Protein AF-A0A6M1ZC66-F1 (afdb_monomer_lite)

pLDDT: mean 86.33, std 10.61, range [50.38, 97.25]

Foldseek 3Di:
DAEEEQAFDQDPVRLVVSLVVQLLVVVQPYQYEAEYQPCQVCCVVSVSYRHHHPDPDPPPPVVLVRHQAYEAEPDPDPVSVSVLVVCCVPPVLRYWYFHLVCLDDDDATDTPQRFHVVDHSVVSVVCCCCPVVVGDD

Structure (mmCIF, N/CA/C/O backbone):
data_AF-A0A6M1ZC66-F1
#
_entry.id   AF-A0A6M1ZC66-F1
#
loop_
_atom_site.group_PDB
_atom_site.id
_atom_site.type_symbol
_atom_site.label_atom_id
_atom_site.label_alt_id
_atom_site.label_comp_id
_atom_site.label_asym_id
_atom_site.label_entity_id
_atom_site.label_seq_id
_atom_site.pdbx_PDB_ins_code
_atom_site.Cartn_x
_atom_site.Cartn_y
_atom_site.Cartn_z
_atom_site.occupancy
_atom_site.B_iso_or_equiv
_atom_site.auth_seq_id
_atom_site.auth_comp_id
_atom_site.auth_asym_id
_atom_site.auth_atom_id
_atom_site.pdbx_PDB_model_num
ATOM 1 N N . MET A 1 1 ? -16.650 -3.370 8.107 1.00 85.06 1 MET A N 1
ATOM 2 C CA . MET A 1 1 ? -15.189 -3.559 8.244 1.00 85.06 1 MET A CA 1
ATOM 3 C C . MET A 1 1 ? -14.546 -2.806 7.100 1.00 85.06 1 MET A C 1
ATOM 5 O O . MET A 1 1 ? -15.008 -3.010 5.985 1.00 85.06 1 MET A O 1
ATOM 9 N N . LYS A 1 2 ? -13.584 -1.916 7.372 1.00 95.94 2 LYS A N 1
ATOM 10 C CA . LYS A 1 2 ? -12.932 -1.136 6.311 1.00 95.94 2 LYS A CA 1
ATOM 11 C C . LYS A 1 2 ? -12.064 -2.042 5.436 1.00 95.94 2 LYS A C 1
ATOM 13 O O . LYS A 1 2 ? -11.495 -3.008 5.949 1.00 95.94 2 LYS A O 1
ATOM 18 N N . LYS A 1 3 ? -11.964 -1.744 4.144 1.00 96.38 3 LYS A N 1
ATOM 19 C CA . LYS A 1 3 ? -11.172 -2.500 3.169 1.00 96.38 3 LYS A CA 1
ATOM 20 C C . LYS A 1 3 ? -9.987 -1.657 2.704 1.00 96.38 3 LYS A C 1
ATOM 22 O O . LYS A 1 3 ? -10.169 -0.511 2.311 1.00 96.38 3 LYS A O 1
ATOM 27 N N . ALA A 1 4 ? -8.784 -2.217 2.739 1.00 96.94 4 ALA A N 1
ATOM 28 C CA . ALA A 1 4 ? -7.580 -1.564 2.237 1.00 96.94 4 ALA A CA 1
ATOM 29 C C . ALA A 1 4 ? -6.976 -2.356 1.077 1.00 96.94 4 ALA A C 1
ATOM 31 O O . ALA A 1 4 ? -6.948 -3.587 1.107 1.00 96.94 4 ALA A O 1
ATOM 32 N N . LEU A 1 5 ? -6.480 -1.641 0.076 1.00 95.81 5 LEU A N 1
ATOM 33 C CA . LEU A 1 5 ? -5.682 -2.188 -1.008 1.00 95.81 5 LEU A CA 1
ATOM 34 C C . LEU A 1 5 ? -4.220 -1.828 -0.784 1.00 95.81 5 LEU A C 1
ATOM 36 O O . LEU A 1 5 ? -3.891 -0.670 -0.531 1.00 95.81 5 LEU A O 1
ATOM 40 N N . VAL A 1 6 ? -3.347 -2.821 -0.925 1.00 95.25 6 VAL A N 1
ATOM 41 C CA . VAL A 1 6 ? -1.897 -2.640 -0.886 1.00 95.25 6 VAL A CA 1
ATOM 42 C C . VAL A 1 6 ? -1.301 -3.208 -2.172 1.00 95.25 6 VAL A C 1
ATOM 44 O O . VAL A 1 6 ? -1.176 -4.420 -2.330 1.00 95.25 6 VAL A O 1
ATOM 47 N N . TYR A 1 7 ? -0.944 -2.332 -3.107 1.00 94.00 7 TYR A N 1
ATOM 48 C CA . TYR A 1 7 ? -0.359 -2.685 -4.398 1.00 94.00 7 TYR A CA 1
ATOM 49 C C . TYR A 1 7 ? 1.158 -2.533 -4.335 1.00 94.00 7 TYR A C 1
ATOM 51 O O . TYR A 1 7 ? 1.696 -1.425 -4.348 1.00 94.00 7 TYR A O 1
ATOM 59 N N . SER A 1 8 ? 1.846 -3.661 -4.193 1.00 92.06 8 SER A N 1
ATOM 60 C CA . SER A 1 8 ? 3.269 -3.696 -3.870 1.00 92.06 8 SER A CA 1
ATOM 61 C C . SER A 1 8 ? 4.172 -3.605 -5.103 1.00 92.06 8 SER A C 1
ATOM 63 O O . SER A 1 8 ? 3.735 -3.864 -6.220 1.00 92.06 8 SER A O 1
ATOM 65 N N . SER A 1 9 ? 5.450 -3.278 -4.890 1.00 88.81 9 SER A N 1
ATOM 66 C CA . SER A 1 9 ? 6.533 -3.411 -5.879 1.00 88.81 9 SER A CA 1
ATOM 67 C C . SER A 1 9 ? 6.699 -4.865 -6.321 1.00 88.81 9 SER A C 1
ATOM 69 O O . SER A 1 9 ? 6.442 -5.764 -5.536 1.00 88.81 9 SER A O 1
ATOM 71 N N . LYS A 1 10 ? 7.230 -5.116 -7.525 1.00 88.69 10 LYS A N 1
ATOM 72 C CA . LYS A 1 10 ? 7.617 -6.474 -7.967 1.00 88.69 10 LYS A CA 1
ATOM 73 C C . LYS A 1 10 ? 8.854 -7.027 -7.246 1.00 88.69 10 LYS A C 1
ATOM 75 O O . LYS A 1 10 ? 9.129 -8.223 -7.326 1.00 88.69 10 LYS A O 1
ATOM 80 N N . GLY A 1 11 ? 9.673 -6.151 -6.662 1.00 88.69 11 GLY A N 1
ATOM 81 C CA . GLY A 1 11 ? 10.939 -6.525 -6.036 1.00 88.69 11 GLY A CA 1
ATOM 82 C C . GLY A 1 11 ? 10.741 -7.055 -4.620 1.00 88.69 11 GLY A C 1
ATOM 83 O O . GLY A 1 11 ? 9.983 -6.475 -3.854 1.00 88.69 11 GLY A O 1
ATOM 84 N N . LEU A 1 12 ? 11.490 -8.093 -4.231 1.00 89.31 12 LEU A N 1
ATOM 85 C CA . LEU A 1 12 ? 11.362 -8.736 -2.915 1.00 89.31 12 LEU A CA 1
ATOM 86 C C . LEU A 1 12 ? 11.493 -7.755 -1.735 1.00 89.31 12 LEU A C 1
ATOM 88 O O . LEU A 1 12 ? 10.728 -7.845 -0.783 1.00 89.31 12 LEU A O 1
ATOM 92 N N . GLY A 1 13 ? 12.450 -6.822 -1.788 1.00 89.25 13 GLY A N 1
ATOM 93 C CA . GLY A 1 13 ? 12.713 -5.888 -0.685 1.00 89.25 13 GLY A CA 1
ATOM 94 C C . GLY A 1 13 ? 11.511 -4.999 -0.354 1.00 89.25 13 GLY A C 1
ATOM 95 O O . GLY A 1 13 ? 10.979 -5.066 0.753 1.00 89.25 13 GLY A O 1
ATOM 96 N N . ASP A 1 14 ? 11.052 -4.211 -1.328 1.00 88.69 14 ASP A N 1
ATOM 97 C CA . ASP A 1 14 ? 9.838 -3.399 -1.177 1.00 88.69 14 ASP A CA 1
ATOM 98 C C . ASP A 1 14 ? 8.589 -4.282 -1.022 1.00 88.69 14 ASP A C 1
ATOM 100 O O . ASP A 1 14 ? 7.718 -3.971 -0.215 1.00 88.69 14 ASP A O 1
ATOM 104 N N . GLY A 1 15 ? 8.554 -5.438 -1.692 1.00 91.88 15 GLY A N 1
ATOM 105 C CA . GLY A 1 15 ? 7.564 -6.500 -1.519 1.00 91.88 15 GLY A CA 1
ATOM 106 C C . GLY A 1 15 ? 7.264 -6.807 -0.051 1.00 91.88 15 GLY A C 1
ATOM 107 O O . GLY A 1 15 ? 6.124 -6.692 0.404 1.00 91.88 15 GLY A O 1
ATOM 108 N N . LEU A 1 16 ? 8.314 -7.129 0.708 1.00 92.12 16 LEU A N 1
ATOM 109 C CA . LEU A 1 16 ? 8.233 -7.433 2.137 1.00 92.12 16 LEU A CA 1
ATOM 110 C C . LEU A 1 16 ? 7.830 -6.217 2.978 1.00 92.12 16 LEU A C 1
ATOM 112 O O . LEU A 1 16 ? 7.085 -6.369 3.944 1.00 92.12 16 LEU A O 1
ATOM 116 N N . ILE A 1 17 ? 8.274 -5.012 2.615 1.00 91.69 17 ILE A N 1
ATOM 117 C CA . ILE A 1 17 ? 7.880 -3.779 3.312 1.00 91.69 17 ILE A CA 1
ATOM 118 C C . ILE A 1 17 ? 6.364 -3.560 3.210 1.00 91.69 17 ILE A C 1
ATOM 120 O O . ILE A 1 17 ? 5.705 -3.294 4.214 1.00 91.69 17 ILE A O 1
ATOM 124 N N . PHE A 1 18 ? 5.785 -3.741 2.025 1.00 93.38 18 PHE A N 1
ATOM 125 C CA . PHE A 1 18 ? 4.341 -3.606 1.818 1.00 93.38 18 PHE A CA 1
ATOM 126 C C . PHE A 1 18 ? 3.539 -4.709 2.526 1.00 93.38 18 PHE A C 1
ATOM 128 O O . PHE A 1 18 ? 2.421 -4.460 2.983 1.00 93.38 18 PHE A O 1
ATOM 135 N N . LEU A 1 19 ? 4.106 -5.907 2.706 1.00 93.44 19 LEU A N 1
ATOM 136 C CA . LEU A 1 19 ? 3.505 -6.937 3.563 1.00 93.44 19 LEU A CA 1
ATOM 137 C C . LEU A 1 19 ? 3.521 -6.527 5.042 1.00 93.44 19 LEU A C 1
ATOM 139 O O . LEU A 1 19 ? 2.553 -6.767 5.758 1.00 93.44 19 LEU A O 1
ATOM 143 N N . VAL A 1 20 ? 4.559 -5.839 5.521 1.00 92.06 20 VAL A N 1
ATOM 144 C CA . VAL A 1 20 ? 4.552 -5.279 6.885 1.00 92.06 20 VAL A CA 1
ATOM 145 C C . VAL A 1 20 ? 3.447 -4.228 7.048 1.00 92.06 20 VAL A C 1
ATOM 147 O O . VAL A 1 20 ? 2.725 -4.271 8.046 1.00 92.06 20 VAL A O 1
ATOM 150 N N . ILE A 1 21 ? 3.257 -3.344 6.061 1.00 93.00 21 ILE A N 1
ATOM 151 C CA . ILE A 1 21 ? 2.149 -2.369 6.048 1.00 93.00 21 ILE A CA 1
ATOM 152 C C . ILE A 1 21 ? 0.797 -3.094 6.074 1.00 93.00 21 ILE A C 1
ATOM 154 O O . ILE A 1 21 ? -0.064 -2.771 6.890 1.00 93.00 21 ILE A O 1
ATOM 158 N N . SER A 1 22 ? 0.630 -4.120 5.235 1.00 95.12 22 SER A N 1
ATOM 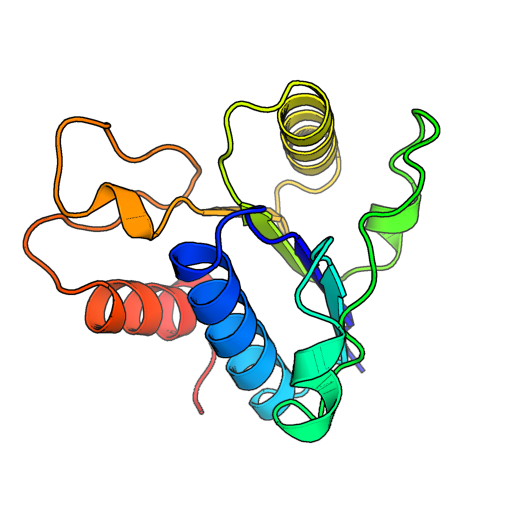159 C CA . SE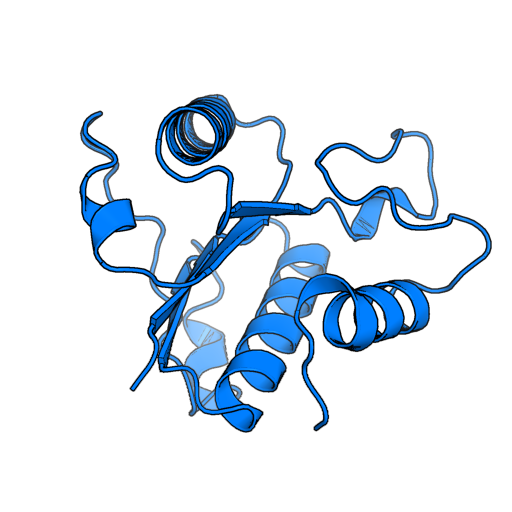R A 1 22 ? -0.597 -4.925 5.171 1.00 95.12 22 SER A CA 1
ATOM 160 C C . SER A 1 22 ? -0.933 -5.559 6.527 1.00 95.12 22 SER A C 1
ATOM 162 O O . SER A 1 22 ? -2.074 -5.504 6.981 1.00 95.12 22 SER A O 1
ATOM 164 N N . ASN A 1 23 ? 0.071 -6.094 7.226 1.00 94.06 23 ASN A N 1
ATOM 165 C CA . ASN A 1 23 ? -0.100 -6.654 8.566 1.00 94.06 23 ASN A CA 1
ATOM 166 C C . ASN A 1 23 ? -0.521 -5.589 9.584 1.00 94.06 23 ASN A C 1
ATOM 168 O O . ASN A 1 23 ? -1.396 -5.828 10.414 1.00 94.06 23 ASN A O 1
ATOM 172 N N . ASN A 1 24 ? 0.101 -4.409 9.534 1.00 93.88 24 ASN A N 1
ATOM 173 C CA . ASN A 1 24 ? -0.222 -3.315 10.442 1.00 93.88 24 ASN A CA 1
ATOM 174 C C . ASN A 1 24 ? -1.661 -2.818 10.232 1.00 93.88 24 ASN A C 1
ATOM 176 O O . ASN A 1 24 ? -2.415 -2.687 11.194 1.00 93.88 24 ASN A O 1
ATOM 180 N N . LEU A 1 25 ? -2.087 -2.659 8.978 1.00 95.31 25 LEU A N 1
ATOM 181 C CA . LEU A 1 25 ? -3.472 -2.340 8.629 1.00 95.31 25 LEU A CA 1
ATOM 182 C C . LEU A 1 25 ? -4.452 -3.390 9.156 1.00 95.31 25 LEU A C 1
ATOM 184 O O . LEU A 1 25 ? -5.471 -3.041 9.753 1.00 95.31 25 LEU A O 1
ATOM 188 N N . ASN A 1 26 ? -4.134 -4.675 8.992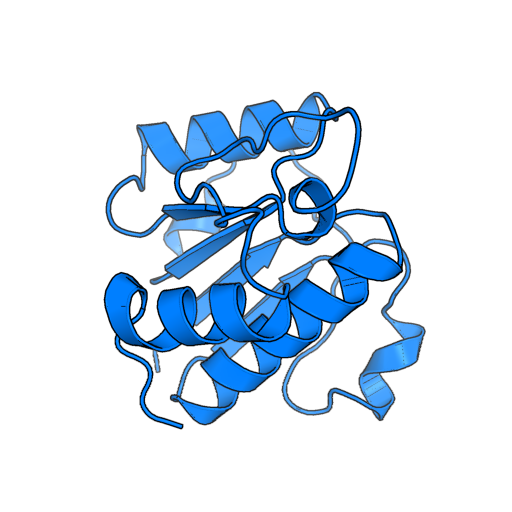 1.00 95.44 26 ASN A N 1
ATOM 189 C CA . ASN A 1 26 ? -4.982 -5.740 9.508 1.00 95.44 26 ASN A CA 1
ATOM 190 C C . ASN A 1 26 ? -5.120 -5.697 11.036 1.00 95.44 26 ASN A C 1
ATOM 192 O O . ASN A 1 26 ? -6.237 -5.771 11.550 1.00 95.44 26 ASN A O 1
ATOM 196 N N . LYS A 1 27 ? -4.013 -5.496 11.761 1.00 94.06 27 LYS A N 1
ATOM 197 C CA . LYS A 1 27 ? -4.029 -5.317 13.224 1.00 94.06 27 LYS A CA 1
ATOM 198 C C . LYS A 1 27 ? -4.873 -4.123 13.668 1.00 94.06 27 LYS A C 1
ATOM 200 O O . LYS A 1 27 ? -5.422 -4.145 14.763 1.00 94.06 27 LYS A O 1
ATOM 205 N N . ASN A 1 28 ? -5.019 -3.123 12.804 1.00 94.94 28 ASN A N 1
ATOM 206 C CA . ASN A 1 28 ? -5.860 -1.949 13.018 1.00 94.94 28 ASN A CA 1
ATOM 207 C C . ASN A 1 28 ? -7.270 -2.089 12.394 1.00 94.94 28 ASN A C 1
ATOM 209 O O . ASN A 1 28 ? -7.972 -1.098 12.197 1.00 94.94 28 ASN A O 1
ATOM 213 N N . GLY A 1 29 ? -7.719 -3.318 12.110 1.00 94.75 29 GLY A N 1
ATOM 214 C CA . GLY A 1 29 ? -9.114 -3.634 11.779 1.00 94.75 29 GLY A CA 1
ATOM 215 C C . GLY A 1 29 ? -9.489 -3.548 10.297 1.00 94.75 29 GLY A C 1
ATOM 216 O O . GLY A 1 29 ? -10.675 -3.653 9.967 1.00 94.75 29 GLY A O 1
ATOM 217 N N . TYR A 1 30 ? -8.517 -3.375 9.399 1.00 96.06 30 TYR A N 1
ATOM 218 C CA . TYR A 1 30 ? -8.764 -3.436 7.959 1.00 96.06 30 TYR A CA 1
ATOM 219 C C . TYR A 1 30 ? -8.801 -4.883 7.451 1.00 96.06 30 TYR A C 1
ATOM 221 O O . TYR A 1 30 ? -7.987 -5.731 7.825 1.00 96.06 30 TYR A O 1
ATOM 229 N N . LYS A 1 31 ? -9.703 -5.150 6.504 1.00 95.38 31 LYS A N 1
ATOM 230 C CA . LYS A 1 31 ? -9.558 -6.271 5.573 1.00 95.38 31 LYS A CA 1
ATOM 231 C C . LYS A 1 31 ? -8.626 -5.827 4.455 1.00 95.38 31 LYS A C 1
ATOM 233 O O . LYS A 1 31 ? -8.955 -4.879 3.745 1.00 95.38 31 LYS A O 1
ATOM 238 N N . VAL A 1 32 ? -7.485 -6.485 4.307 1.00 95.38 32 VAL A N 1
ATOM 239 C CA . VAL A 1 32 ? -6.452 -6.058 3.361 1.00 95.38 32 VAL A CA 1
ATOM 240 C C . VAL A 1 32 ? -6.435 -6.995 2.163 1.00 95.38 32 VAL A C 1
ATOM 242 O O . VAL A 1 32 ? -6.403 -8.206 2.344 1.00 95.38 32 VAL A O 1
ATOM 245 N N . ASP A 1 33 ? -6.461 -6.430 0.958 1.00 94.19 33 ASP A N 1
ATOM 246 C CA . ASP A 1 33 ? -6.078 -7.135 -0.263 1.00 94.19 33 ASP A CA 1
ATOM 247 C C . ASP A 1 33 ? -4.668 -6.677 -0.647 1.00 94.19 33 ASP A C 1
ATOM 249 O O . ASP A 1 33 ? -4.454 -5.503 -0.972 1.00 94.19 33 ASP A O 1
ATOM 253 N N . THR A 1 34 ? -3.705 -7.595 -0.597 1.00 95.19 34 THR A N 1
ATOM 254 C CA . THR A 1 34 ? -2.316 -7.309 -0.966 1.00 95.19 34 THR A CA 1
ATOM 255 C C . THR A 1 34 ? -2.020 -7.895 -2.336 1.00 95.19 34 THR A C 1
ATOM 257 O O . THR A 1 34 ? -2.195 -9.091 -2.545 1.00 95.19 34 THR A O 1
ATOM 260 N N . PHE A 1 35 ? -1.539 -7.069 -3.261 1.00 93.44 35 PHE A N 1
ATOM 261 C CA . PHE A 1 35 ? -1.212 -7.480 -4.621 1.00 93.44 35 PHE A CA 1
ATOM 262 C C . PHE A 1 35 ? 0.304 -7.530 -4.837 1.00 93.44 35 PHE A C 1
ATOM 264 O O . PHE A 1 35 ? 0.997 -6.520 -4.677 1.00 93.44 35 PHE A O 1
ATOM 271 N N . HIS A 1 36 ? 0.815 -8.705 -5.212 1.00 93.06 36 HIS A N 1
ATOM 272 C CA . HIS A 1 36 ? 2.211 -8.940 -5.571 1.00 93.06 36 HIS A CA 1
ATOM 273 C C . HIS A 1 36 ? 2.339 -10.163 -6.508 1.00 93.06 36 HIS A C 1
ATOM 275 O O . HIS A 1 36 ? 1.755 -11.205 -6.230 1.00 93.06 36 HIS A O 1
ATOM 281 N N . PRO A 1 37 ? 3.144 -10.108 -7.587 1.00 89.81 37 PRO A N 1
ATOM 282 C CA . PRO A 1 37 ? 3.161 -11.151 -8.620 1.00 89.81 37 PRO A CA 1
ATOM 283 C C . PRO A 1 37 ? 3.846 -12.465 -8.213 1.00 89.81 37 PRO A C 1
ATOM 285 O O . PRO A 1 37 ? 3.595 -13.483 -8.845 1.00 89.81 37 PRO A O 1
ATOM 288 N N . PHE A 1 38 ? 4.734 -12.442 -7.212 1.00 90.69 38 PHE A N 1
ATOM 289 C CA . PHE A 1 38 ? 5.622 -13.575 -6.877 1.00 90.69 38 PHE A CA 1
ATOM 290 C C . PHE A 1 38 ? 5.753 -13.893 -5.374 1.00 90.69 38 PHE A C 1
ATOM 292 O O . PHE A 1 38 ? 6.750 -14.485 -4.977 1.00 90.69 38 PHE A O 1
ATOM 299 N N . LEU A 1 39 ? 4.858 -13.395 -4.510 1.00 92.12 39 LEU A N 1
ATOM 300 C CA . LEU A 1 39 ? 4.981 -13.611 -3.051 1.00 92.12 39 LEU A CA 1
ATOM 301 C C . LEU A 1 39 ? 3.847 -14.449 -2.459 1.00 92.12 39 LEU A C 1
ATOM 303 O O . LEU A 1 39 ? 3.776 -14.570 -1.240 1.00 92.12 39 LEU A O 1
ATOM 307 N N . SER A 1 40 ? 3.010 -15.067 -3.294 1.00 90.62 40 SER A N 1
ATOM 308 C CA . SER A 1 40 ? 1.958 -15.997 -2.856 1.00 90.62 40 SER A CA 1
ATOM 309 C C . SER A 1 40 ? 2.501 -17.151 -2.005 1.00 90.62 40 SER A C 1
ATOM 311 O O . SER A 1 40 ? 1.856 -17.623 -1.077 1.00 90.62 40 SER A O 1
ATOM 313 N N . GLU A 1 41 ? 3.743 -17.576 -2.231 1.00 87.81 41 GLU A N 1
ATOM 314 C CA . GLU A 1 41 ? 4.407 -18.619 -1.447 1.00 87.81 41 GLU A CA 1
ATOM 315 C C . GLU A 1 41 ? 4.587 -18.229 0.033 1.00 87.81 41 GLU A C 1
ATOM 317 O O . GLU A 1 41 ? 4.765 -19.096 0.893 1.00 87.81 41 GLU A O 1
ATOM 322 N N . LEU A 1 42 ? 4.512 -16.931 0.351 1.00 89.69 42 LEU A N 1
ATOM 323 C CA . LEU A 1 42 ? 4.589 -16.414 1.715 1.00 89.69 42 LEU A CA 1
ATOM 324 C C . LEU A 1 42 ? 3.233 -16.351 2.431 1.00 89.69 42 LEU A C 1
ATOM 326 O O . LEU A 1 42 ? 3.214 -15.991 3.608 1.00 89.69 42 LEU A O 1
ATOM 330 N N . ASP A 1 43 ? 2.119 -16.743 1.805 1.00 88.19 43 ASP A N 1
ATOM 331 C CA . ASP A 1 43 ? 0.784 -16.720 2.434 1.00 88.19 43 ASP A CA 1
ATOM 332 C C . ASP A 1 43 ? 0.762 -17.456 3.784 1.00 88.19 43 ASP A C 1
ATOM 334 O O . ASP A 1 43 ? 0.125 -17.027 4.750 1.00 88.19 43 ASP A O 1
ATOM 338 N N . SER A 1 44 ? 1.542 -18.536 3.906 1.00 88.38 44 SER A N 1
ATOM 339 C CA . SER A 1 44 ? 1.662 -19.298 5.157 1.00 88.38 44 SER A CA 1
ATOM 340 C C . SER A 1 44 ? 2.240 -18.483 6.326 1.00 88.38 44 SER A C 1
ATOM 342 O O . SER A 1 44 ? 1.959 -18.793 7.490 1.00 88.38 44 SER A O 1
ATOM 344 N N . TRP A 1 45 ? 3.023 -17.442 6.030 1.00 88.44 45 TRP A N 1
ATOM 345 C CA . TRP A 1 45 ? 3.624 -16.529 7.003 1.00 88.44 45 TRP A CA 1
ATOM 346 C C . TRP A 1 45 ? 2.718 -15.325 7.287 1.00 88.44 45 TRP A C 1
ATOM 348 O O . TRP A 1 45 ? 2.745 -14.791 8.395 1.00 88.44 45 TRP A O 1
ATOM 358 N N . PHE A 1 46 ? 1.874 -14.930 6.329 1.00 85.50 46 PHE A N 1
ATOM 359 C CA . PHE A 1 46 ? 1.006 -13.751 6.405 1.00 85.50 46 PHE A CA 1
ATOM 360 C C . PHE A 1 46 ? -0.483 -14.125 6.405 1.00 85.50 46 PHE A C 1
ATOM 362 O O . PHE A 1 46 ? -1.268 -13.615 5.619 1.00 85.50 46 PHE A O 1
ATOM 369 N N . LYS A 1 47 ? -0.898 -14.963 7.364 1.00 83.62 47 LYS A N 1
ATOM 370 C CA . LYS A 1 47 ? -2.254 -15.553 7.463 1.00 83.62 47 LYS A CA 1
ATOM 371 C C . LYS A 1 47 ? -3.433 -14.570 7.553 1.00 83.62 47 LYS A C 1
ATOM 373 O O . LYS A 1 47 ? -4.580 -15.006 7.584 1.00 83.62 47 LYS A O 1
ATOM 378 N N . TYR A 1 48 ? -3.172 -13.273 7.681 1.00 83.19 48 TYR A N 1
ATOM 379 C CA . TYR A 1 48 ? -4.206 -12.241 7.738 1.00 83.19 48 TYR A CA 1
ATOM 380 C C . TYR A 1 48 ? -4.664 -11.759 6.354 1.00 83.19 48 TYR A C 1
ATOM 382 O O . TYR A 1 48 ? -5.679 -11.070 6.261 1.00 83.19 48 TYR A O 1
ATOM 390 N N . THR A 1 49 ? -3.905 -12.068 5.301 1.00 82.25 49 THR A N 1
ATOM 391 C CA . THR A 1 49 ? -4.178 -11.653 3.925 1.00 82.25 49 THR A CA 1
ATOM 392 C C . THR A 1 49 ? -3.924 -12.816 2.976 1.00 82.25 49 THR A C 1
ATOM 394 O O . THR A 1 49 ? -3.181 -13.741 3.293 1.00 82.25 49 THR A O 1
ATOM 397 N N . GLU A 1 50 ? -4.556 -12.757 1.815 1.00 85.88 50 GLU A N 1
ATOM 398 C CA . GLU A 1 50 ? -4.187 -13.560 0.654 1.00 85.88 50 GLU A CA 1
ATOM 399 C C . GLU A 1 50 ? -3.354 -12.654 -0.254 1.00 85.88 50 GLU A C 1
ATOM 401 O O . GLU A 1 50 ? -3.816 -11.570 -0.633 1.00 85.88 50 GLU A O 1
ATOM 406 N N . ILE A 1 51 ? -2.123 -13.059 -0.576 1.00 92.12 51 ILE A N 1
ATOM 407 C CA . ILE A 1 51 ? -1.267 -12.305 -1.489 1.00 92.12 51 ILE A CA 1
ATOM 408 C C . ILE A 1 51 ? -1.685 -12.653 -2.914 1.00 92.12 51 ILE A C 1
ATOM 410 O O . ILE A 1 51 ? -1.358 -13.707 -3.457 1.00 92.12 51 ILE A O 1
ATOM 414 N N . LYS A 1 52 ? -2.420 -11.736 -3.535 1.00 91.69 52 LYS A N 1
ATOM 415 C CA . LYS A 1 52 ? -2.991 -11.925 -4.865 1.00 91.69 52 LYS A CA 1
ATOM 416 C C . LYS A 1 52 ? -1.970 -11.554 -5.941 1.00 91.69 52 LYS A C 1
ATOM 418 O O . LYS A 1 52 ? -1.233 -10.577 -5.765 1.00 91.69 52 LYS A O 1
ATOM 423 N N . PRO A 1 53 ? -1.945 -12.254 -7.088 1.00 89.38 53 PRO A N 1
ATOM 424 C CA . PRO A 1 53 ? -1.227 -11.755 -8.254 1.00 89.38 53 PRO A CA 1
ATOM 425 C C . PRO A 1 53 ? -1.805 -10.397 -8.658 1.00 89.38 53 PRO A C 1
ATOM 427 O O . PRO A 1 53 ? -2.960 -10.100 -8.348 1.00 89.38 53 PRO A O 1
ATOM 430 N N . TYR A 1 54 ? -1.027 -9.570 -9.361 1.00 87.25 54 TYR A N 1
ATOM 431 C CA . TYR A 1 54 ? -1.582 -8.329 -9.902 1.00 87.25 54 TYR A CA 1
ATOM 432 C C . TYR A 1 54 ? -2.841 -8.629 -10.722 1.00 87.25 54 TYR A C 1
ATOM 434 O O . TYR A 1 54 ? -2.827 -9.592 -11.495 1.00 87.25 54 TYR A O 1
ATOM 442 N N . PRO A 1 55 ? -3.916 -7.840 -10.550 1.00 78.81 55 PRO A N 1
ATOM 443 C CA . PRO A 1 55 ? -5.119 -8.041 -11.329 1.00 78.81 55 PRO A CA 1
ATOM 444 C C . PRO A 1 55 ? -4.777 -7.909 -12.813 1.00 78.81 55 PRO A C 1
ATOM 446 O O . PRO A 1 55 ? -3.903 -7.122 -13.195 1.00 78.81 55 PRO A O 1
ATOM 449 N N . GLU A 1 56 ? -5.473 -8.673 -13.652 1.00 71.75 56 GLU A N 1
ATOM 450 C CA . GLU A 1 56 ? -5.529 -8.360 -15.073 1.00 71.75 56 GLU A CA 1
ATOM 451 C C . GLU A 1 56 ? -6.222 -7.006 -15.186 1.00 71.75 56 GLU A C 1
ATOM 453 O O . GLU A 1 56 ? -7.429 -6.874 -15.001 1.00 71.75 56 GLU A O 1
ATOM 458 N N . ILE A 1 57 ? -5.418 -5.964 -15.368 1.00 64.69 57 ILE A N 1
ATOM 459 C CA . ILE A 1 57 ? -5.927 -4.611 -15.502 1.00 64.69 57 ILE A CA 1
ATOM 460 C C . ILE A 1 57 ? -6.407 -4.479 -16.944 1.00 64.69 57 ILE A C 1
ATOM 462 O O . ILE A 1 57 ? -5.674 -4.059 -17.842 1.00 64.69 57 ILE A O 1
ATOM 466 N N . GLU A 1 58 ? -7.664 -4.851 -17.156 1.00 60.22 58 GLU A N 1
ATOM 467 C CA . GLU A 1 58 ? -8.484 -4.166 -18.143 1.00 60.22 58 GLU A CA 1
ATOM 468 C C . GLU A 1 58 ? -8.566 -2.697 -17.691 1.00 60.22 58 GLU A C 1
ATOM 470 O O . GLU A 1 58 ? -8.592 -2.393 -16.500 1.00 60.22 58 GLU A O 1
ATOM 475 N N . SER A 1 59 ? -8.465 -1.749 -18.614 1.00 61.06 59 SER A N 1
ATOM 476 C CA . SER A 1 59 ? -8.149 -0.337 -18.337 1.00 61.06 59 SER A CA 1
ATOM 477 C C . SER A 1 59 ? -9.128 0.427 -17.421 1.00 61.06 59 SER A C 1
ATOM 479 O O . SER A 1 59 ? -8.897 1.609 -17.146 1.00 61.06 59 SER A O 1
ATOM 481 N N . ASN A 1 60 ? -10.198 -0.201 -16.925 1.00 75.25 60 ASN A N 1
ATOM 482 C CA . ASN A 1 60 ? -11.111 0.369 -15.944 1.00 75.25 60 ASN A CA 1
ATOM 483 C C . ASN A 1 60 ? -10.681 -0.027 -14.517 1.00 75.25 60 ASN A C 1
ATOM 485 O O . ASN A 1 60 ? -11.111 -1.018 -13.940 1.00 75.25 60 ASN A O 1
ATOM 489 N N . PHE A 1 61 ? -9.857 0.799 -13.874 1.00 89.38 61 PHE A N 1
ATOM 490 C CA . PHE A 1 61 ? -9.472 0.641 -12.461 1.00 89.38 61 PHE A CA 1
ATOM 491 C C . PHE A 1 61 ? -10.643 0.844 -11.461 1.00 89.38 61 PHE A C 1
ATOM 493 O O . PHE A 1 61 ? -10.443 1.261 -10.324 1.00 89.38 61 PHE A O 1
ATOM 500 N N . GLU A 1 62 ? -11.882 0.545 -11.859 1.00 89.00 62 GLU A N 1
ATOM 501 C CA . GLU A 1 62 ? -13.119 0.734 -11.096 1.00 89.00 62 GLU A CA 1
ATOM 502 C C . GLU A 1 62 ? -13.161 -0.087 -9.807 1.00 89.00 62 GLU A C 1
ATOM 504 O O . GLU A 1 62 ? -13.832 0.311 -8.856 1.00 89.00 62 GLU A O 1
ATOM 509 N N . PHE A 1 63 ? -12.413 -1.192 -9.733 1.00 89.50 63 PHE A N 1
ATOM 510 C CA . PHE A 1 63 ? -12.296 -1.996 -8.513 1.00 89.50 63 PHE A CA 1
ATOM 511 C C . PHE A 1 63 ? -11.731 -1.193 -7.326 1.00 89.50 63 PHE A C 1
ATOM 513 O O . PHE A 1 63 ? -11.976 -1.540 -6.171 1.00 89.50 63 PHE A O 1
ATOM 520 N N . LEU A 1 64 ? -11.031 -0.079 -7.581 1.00 93.31 64 LEU A N 1
ATOM 521 C CA . LEU A 1 64 ? -10.556 0.838 -6.542 1.00 93.31 64 LEU A CA 1
ATOM 522 C C . LEU A 1 64 ? -11.696 1.484 -5.732 1.00 93.31 64 LEU A C 1
ATOM 524 O O . LEU A 1 64 ? -11.488 1.871 -4.578 1.00 93.31 64 LEU A O 1
ATOM 528 N N . ASN A 1 65 ? -12.912 1.542 -6.286 1.00 93.94 65 ASN A N 1
ATOM 529 C CA . ASN A 1 65 ? -14.096 2.050 -5.589 1.00 93.94 65 ASN A CA 1
ATOM 530 C C . ASN A 1 65 ? -14.451 1.230 -4.340 1.00 93.94 65 ASN A C 1
ATOM 532 O O . ASN A 1 65 ? -15.056 1.767 -3.416 1.00 93.94 65 ASN A O 1
ATOM 536 N N . GLU A 1 66 ? -14.060 -0.046 -4.286 1.00 94.12 66 GLU A N 1
ATOM 537 C CA . GLU A 1 66 ? -14.371 -0.943 -3.168 1.00 94.12 66 GLU A CA 1
ATOM 538 C C . GLU A 1 66 ? -13.524 -0.704 -1.912 1.00 94.12 66 GLU A C 1
ATOM 540 O O . GLU A 1 66 ? -13.782 -1.318 -0.873 1.00 94.12 66 GLU A O 1
ATOM 545 N N . TYR A 1 67 ? -12.478 0.116 -2.006 1.00 96.56 67 TYR A N 1
ATOM 546 C C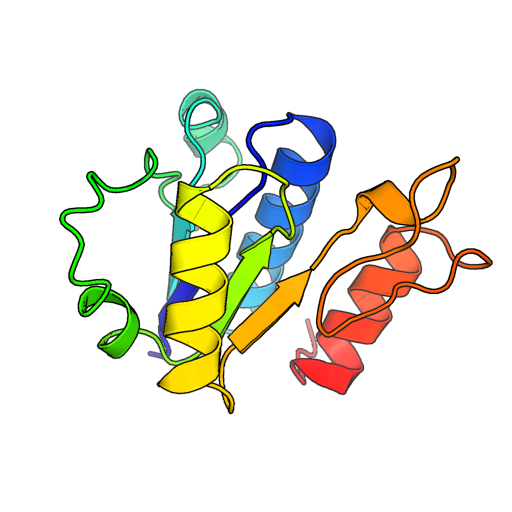A . TYR A 1 67 ? -11.503 0.291 -0.935 1.00 96.56 67 TYR A CA 1
ATOM 547 C C . TYR A 1 67 ? -11.674 1.633 -0.229 1.00 96.56 67 TYR A C 1
ATOM 549 O O . TYR A 1 67 ? -11.882 2.666 -0.864 1.00 96.56 67 TYR A O 1
ATOM 557 N N . ASP A 1 68 ? -11.529 1.610 1.093 1.00 97.25 68 ASP A N 1
ATOM 558 C CA . ASP A 1 68 ? -11.505 2.786 1.966 1.00 97.25 68 ASP A CA 1
ATOM 559 C C . ASP A 1 68 ? -10.099 3.397 2.075 1.00 97.25 68 ASP A C 1
ATOM 561 O O . ASP A 1 68 ? -9.957 4.531 2.519 1.00 97.25 68 ASP A O 1
ATOM 565 N N . LEU A 1 69 ? -9.064 2.633 1.709 1.00 97.25 69 LEU A N 1
ATOM 566 C CA . LEU A 1 69 ? -7.659 3.038 1.718 1.00 97.25 69 LEU A CA 1
ATOM 567 C C . LEU A 1 69 ? -6.902 2.323 0.595 1.00 97.25 69 LEU A C 1
ATOM 569 O O . LEU A 1 69 ? -7.062 1.119 0.399 1.00 97.25 69 LEU A O 1
ATOM 573 N N . ILE A 1 70 ? -6.059 3.055 -0.121 1.00 96.62 70 ILE A N 1
ATOM 574 C CA . ILE A 1 70 ? -5.309 2.594 -1.287 1.00 96.62 70 ILE A CA 1
ATOM 575 C C . ILE A 1 70 ? -3.842 2.977 -1.069 1.00 96.62 70 ILE A C 1
ATOM 577 O O . ILE A 1 70 ? -3.507 4.154 -0.976 1.00 96.62 70 ILE A O 1
ATOM 581 N N . ILE A 1 71 ? -2.956 1.988 -0.990 1.00 95.25 71 ILE A N 1
ATOM 582 C CA . ILE A 1 71 ? -1.508 2.190 -0.877 1.00 95.25 71 ILE A CA 1
ATOM 583 C C . ILE A 1 71 ? -0.845 1.556 -2.092 1.00 95.25 71 ILE A C 1
ATOM 585 O O . ILE A 1 71 ? -1.000 0.358 -2.324 1.00 95.25 71 ILE A O 1
ATOM 589 N N . ILE A 1 72 ? -0.103 2.345 -2.865 1.00 93.94 72 ILE A N 1
ATOM 590 C CA . ILE A 1 72 ? 0.484 1.917 -4.140 1.00 93.94 72 ILE A CA 1
ATOM 591 C C . ILE A 1 72 ? 1.984 2.178 -4.116 1.00 93.94 72 ILE A C 1
ATOM 593 O O . ILE A 1 72 ? 2.437 3.233 -3.673 1.00 93.94 72 ILE A O 1
ATOM 597 N N . ASN A 1 73 ? 2.777 1.225 -4.595 1.00 91.44 73 ASN A N 1
ATOM 598 C CA . ASN A 1 73 ? 4.200 1.447 -4.795 1.00 91.44 73 ASN A CA 1
ATOM 599 C C . ASN A 1 73 ? 4.469 2.405 -5.957 1.00 91.44 73 ASN A C 1
ATOM 601 O O . ASN A 1 73 ? 3.920 2.230 -7.037 1.00 91.44 73 ASN A O 1
ATOM 605 N N . SER A 1 74 ? 5.373 3.364 -5.778 1.00 85.06 74 SER A N 1
ATOM 606 C CA . SER A 1 74 ? 5.882 4.211 -6.860 1.00 85.06 74 SER A CA 1
ATOM 607 C C . SER A 1 74 ? 6.930 3.443 -7.673 1.00 85.06 74 SER A C 1
ATOM 609 O O . SER A 1 74 ? 8.135 3.606 -7.471 1.00 85.06 74 SER A O 1
ATOM 611 N N . ASP A 1 75 ? 6.502 2.582 -8.594 1.00 76.88 75 ASP A N 1
ATOM 612 C CA . ASP A 1 75 ? 7.409 1.945 -9.553 1.00 76.88 75 ASP A CA 1
ATOM 613 C C . ASP A 1 75 ? 7.437 2.684 -10.911 1.00 76.88 75 ASP A C 1
ATOM 615 O O . ASP A 1 75 ? 6.702 3.639 -11.168 1.00 76.88 75 ASP A O 1
ATOM 619 N N . TYR A 1 76 ? 8.339 2.260 -11.797 1.00 67.94 76 TYR A N 1
ATOM 620 C CA . TYR A 1 76 ? 8.509 2.857 -13.126 1.00 67.94 76 TYR A CA 1
ATOM 621 C C . TYR A 1 76 ? 7.682 2.166 -14.217 1.00 67.94 76 TYR A C 1
ATOM 623 O O . TYR A 1 76 ? 7.800 2.540 -15.385 1.00 67.94 76 TYR A O 1
ATOM 631 N N . ASN A 1 77 ? 6.879 1.160 -13.870 1.00 80.94 77 ASN A N 1
ATOM 632 C CA . ASN A 1 77 ? 6.087 0.405 -14.824 1.00 80.94 77 ASN A CA 1
ATOM 633 C C . ASN A 1 77 ? 4.903 1.248 -15.323 1.00 80.94 77 ASN A C 1
ATOM 635 O O . ASN A 1 77 ? 4.192 1.861 -14.533 1.00 80.94 77 ASN A O 1
ATOM 639 N N . GLU A 1 78 ? 4.670 1.263 -16.637 1.00 83.38 78 GLU A N 1
ATOM 640 C CA . GLU A 1 78 ? 3.593 2.067 -17.235 1.00 83.38 78 GLU A CA 1
ATOM 641 C C . GLU A 1 78 ? 2.209 1.721 -16.676 1.00 83.38 78 GLU A C 1
ATOM 643 O O . GLU A 1 78 ? 1.413 2.618 -16.416 1.00 83.38 78 GLU A O 1
ATOM 648 N N . LEU A 1 79 ? 1.937 0.442 -16.406 1.00 82.00 79 LEU A N 1
ATOM 649 C CA . LEU A 1 79 ? 0.653 0.022 -15.850 1.00 82.00 79 LEU A CA 1
ATOM 650 C C . LEU A 1 79 ? 0.431 0.576 -14.441 1.00 82.00 79 LEU A C 1
ATOM 652 O O . LEU A 1 79 ? -0.655 1.042 -14.110 1.00 82.00 79 LEU A O 1
ATOM 656 N N . ASN A 1 80 ? 1.479 0.569 -13.625 1.00 85.62 80 ASN A N 1
ATOM 657 C CA . ASN A 1 80 ? 1.425 1.114 -12.281 1.00 85.62 80 ASN A CA 1
ATOM 658 C C . ASN A 1 80 ? 1.320 2.647 -12.295 1.00 85.62 80 ASN A C 1
ATOM 660 O O . ASN A 1 80 ? 0.569 3.212 -11.511 1.00 85.62 80 ASN A O 1
ATOM 664 N N . LYS A 1 81 ? 1.974 3.337 -13.241 1.00 87.44 81 LYS A N 1
ATOM 665 C CA . LYS A 1 81 ? 1.758 4.781 -13.441 1.00 87.44 81 LYS A CA 1
ATOM 666 C C . LYS A 1 81 ? 0.306 5.090 -13.797 1.00 87.44 81 LYS A C 1
ATOM 668 O O . LYS A 1 81 ? -0.253 6.052 -13.277 1.00 87.44 81 LYS A O 1
ATOM 673 N N . LEU A 1 82 ? -0.312 4.289 -14.669 1.00 89.62 82 LEU A N 1
ATOM 674 C CA . LEU A 1 82 ? -1.733 4.425 -14.999 1.00 89.62 82 LEU A CA 1
ATOM 675 C C . LEU A 1 82 ? -2.617 4.195 -13.766 1.00 89.62 82 LEU A C 1
ATOM 677 O O . LEU A 1 82 ? -3.528 4.987 -13.535 1.00 89.62 82 LEU A O 1
ATOM 681 N N . LEU A 1 83 ? -2.304 3.180 -12.954 1.00 90.44 83 LEU A N 1
ATOM 682 C CA . LEU A 1 83 ? -2.996 2.893 -11.697 1.00 90.44 83 LEU A CA 1
ATOM 683 C C . LEU A 1 83 ? -2.886 4.063 -10.709 1.00 90.44 83 LEU A C 1
ATOM 685 O O . LEU A 1 83 ? -3.906 4.539 -10.218 1.00 90.44 83 LEU A O 1
ATOM 689 N N . VAL A 1 84 ? -1.672 4.560 -10.452 1.00 91.50 84 VAL A N 1
ATOM 690 C CA . VAL A 1 84 ? -1.416 5.711 -9.570 1.00 91.50 84 VAL A CA 1
ATOM 691 C C . VAL A 1 84 ? -2.172 6.942 -10.063 1.00 91.50 84 VAL A C 1
ATOM 693 O O . VAL A 1 84 ? -2.866 7.586 -9.281 1.00 91.50 84 VAL A O 1
ATOM 696 N N . ASN A 1 85 ? -2.087 7.255 -11.359 1.00 91.75 85 ASN A N 1
ATOM 697 C CA . ASN A 1 85 ? -2.785 8.401 -11.936 1.00 91.75 85 ASN A CA 1
ATOM 698 C C . ASN A 1 85 ? -4.304 8.264 -11.796 1.00 91.75 85 ASN A C 1
ATOM 700 O O . ASN A 1 85 ? -4.972 9.222 -11.413 1.00 91.75 85 ASN A O 1
ATOM 704 N N . HIS A 1 86 ? -4.861 7.084 -12.078 1.00 93.12 86 HIS A N 1
ATOM 705 C CA . HIS A 1 86 ? -6.291 6.849 -11.916 1.00 93.12 86 HIS A CA 1
ATOM 706 C C . HIS A 1 86 ? -6.715 6.980 -10.450 1.00 93.12 86 HIS A C 1
ATOM 708 O O . HIS A 1 86 ? -7.682 7.684 -10.162 1.00 93.12 86 HIS A O 1
ATOM 714 N N . ALA A 1 87 ? -5.987 6.346 -9.529 1.00 94.31 87 ALA A N 1
ATOM 715 C CA . ALA A 1 87 ? -6.273 6.403 -8.101 1.00 94.31 87 ALA A CA 1
ATOM 716 C C . ALA A 1 87 ? -6.222 7.848 -7.587 1.00 94.31 87 ALA A C 1
ATOM 718 O O . ALA A 1 87 ? -7.150 8.302 -6.931 1.00 94.31 87 ALA A O 1
ATOM 719 N N . LYS A 1 88 ? -5.210 8.628 -7.972 1.00 93.00 88 LYS A N 1
ATOM 720 C CA . LYS A 1 88 ? -5.096 10.035 -7.564 1.00 93.00 88 LYS A CA 1
ATOM 721 C C . LYS A 1 88 ? -6.152 10.946 -8.182 1.00 93.00 88 LYS A C 1
ATOM 723 O O . LYS A 1 88 ? -6.591 11.879 -7.523 1.00 93.00 88 LYS A O 1
ATOM 728 N N . ASN A 1 89 ? -6.584 10.688 -9.414 1.00 94.69 89 ASN A N 1
ATOM 729 C CA . ASN A 1 89 ? -7.611 11.507 -10.063 1.00 94.69 89 ASN A CA 1
ATOM 730 C C . ASN A 1 89 ? -9.025 11.242 -9.525 1.00 94.69 89 ASN A C 1
ATOM 732 O O . ASN A 1 89 ? -9.865 12.134 -9.599 1.00 94.69 89 ASN A O 1
ATOM 736 N N . ASN A 1 90 ? -9.294 10.039 -9.005 1.00 95.50 90 ASN A N 1
ATOM 737 C CA . ASN A 1 90 ? -10.645 9.623 -8.604 1.00 95.50 90 ASN A CA 1
ATOM 738 C C . ASN A 1 90 ? -10.807 9.380 -7.092 1.00 95.50 90 ASN A C 1
ATOM 740 O O . ASN A 1 90 ? -11.930 9.376 -6.593 1.00 95.50 90 ASN A O 1
ATOM 744 N N . HIS A 1 91 ? -9.708 9.157 -6.368 1.00 95.75 91 HIS A N 1
ATOM 745 C CA . HIS A 1 91 ? -9.669 8.668 -4.982 1.00 95.75 91 HIS A CA 1
ATOM 746 C C . HIS A 1 91 ? -8.536 9.319 -4.170 1.00 95.75 91 HIS A C 1
ATOM 748 O O . HIS A 1 91 ? -7.867 8.651 -3.374 1.00 95.75 91 HIS A O 1
ATOM 754 N N . LEU A 1 92 ? -8.262 10.604 -4.412 1.00 94.12 92 LEU A N 1
ATOM 755 C CA . LEU A 1 92 ? -7.116 11.315 -3.839 1.00 94.12 92 LEU A CA 1
ATOM 756 C C . LEU A 1 92 ? -7.068 11.234 -2.307 1.00 94.12 92 LEU A C 1
ATOM 758 O O . LEU A 1 92 ? -6.012 11.007 -1.732 1.00 94.12 92 LEU A O 1
ATOM 762 N N . GLU A 1 93 ? -8.215 11.388 -1.651 1.00 94.12 93 GLU A N 1
ATOM 763 C CA . GLU A 1 93 ? -8.367 11.440 -0.194 1.00 94.12 93 GLU A CA 1
ATOM 764 C C . GLU A 1 93 ? -8.029 10.128 0.518 1.00 94.12 93 GLU A C 1
ATOM 766 O O . GLU A 1 93 ? -7.838 10.113 1.733 1.00 94.12 93 GLU A O 1
ATOM 771 N N . LYS A 1 94 ? -7.976 9.028 -0.235 1.00 94.62 94 LYS A N 1
ATOM 772 C CA . LYS A 1 94 ? -7.733 7.680 0.277 1.00 94.62 94 LYS A CA 1
ATOM 773 C C . LYS A 1 94 ? -6.557 6.985 -0.403 1.00 94.62 94 LYS A C 1
ATOM 775 O O . LYS A 1 94 ? -6.385 5.787 -0.200 1.00 94.62 94 LYS A O 1
ATOM 780 N N . THR A 1 95 ? -5.766 7.698 -1.207 1.00 95.50 95 THR A N 1
ATOM 781 C CA . THR A 1 95 ? -4.643 7.130 -1.966 1.00 95.50 95 THR A CA 1
ATOM 782 C C . THR A 1 95 ? -3.306 7.645 -1.455 1.00 95.50 95 THR A C 1
ATOM 784 O O . THR A 1 95 ? -3.095 8.849 -1.368 1.00 95.50 95 THR A O 1
ATOM 787 N N . TYR A 1 96 ? -2.378 6.722 -1.203 1.00 94.19 96 TYR A N 1
ATOM 788 C CA . TYR A 1 96 ? -0.992 7.014 -0.853 1.00 94.19 96 TYR A CA 1
ATOM 789 C C . TYR A 1 96 ? -0.040 6.296 -1.805 1.00 94.19 96 TYR A C 1
ATOM 791 O O . TYR A 1 96 ? -0.030 5.067 -1.898 1.00 94.19 96 TYR A O 1
ATOM 799 N N . GLU A 1 97 ? 0.796 7.065 -2.494 1.00 92.06 97 GLU A N 1
ATOM 800 C CA . GLU A 1 97 ? 1.891 6.543 -3.309 1.00 92.06 97 GLU A CA 1
ATOM 801 C C . GLU A 1 97 ? 3.208 6.517 -2.497 1.00 92.06 97 GLU A C 1
ATOM 803 O O . GLU A 1 97 ? 3.665 7.559 -2.013 1.00 92.06 97 GLU A O 1
ATOM 808 N N . LEU A 1 98 ? 3.827 5.334 -2.357 1.00 89.19 98 LEU A N 1
ATOM 809 C CA . LEU A 1 98 ? 5.017 5.082 -1.527 1.00 89.19 98 LEU A CA 1
ATOM 810 C C . LEU A 1 98 ? 6.202 4.503 -2.313 1.00 89.19 98 LEU A C 1
ATOM 812 O O . LEU A 1 98 ? 6.065 3.503 -3.019 1.00 89.19 98 LEU A O 1
ATOM 816 N N . HIS A 1 99 ? 7.413 4.999 -2.044 1.00 86.00 99 HIS A N 1
ATOM 817 C CA . HIS A 1 99 ? 8.667 4.410 -2.542 1.00 86.00 99 HIS A CA 1
ATOM 818 C C . HIS A 1 99 ? 9.676 4.160 -1.400 1.00 86.00 99 HIS A C 1
ATOM 820 O O . HIS A 1 99 ? 10.609 4.947 -1.219 1.00 86.00 99 HIS A O 1
ATOM 826 N N . PRO A 1 100 ? 9.511 3.076 -0.615 1.00 78.00 100 PRO A N 1
ATOM 827 C CA . PRO A 1 100 ? 10.243 2.883 0.641 1.00 78.00 100 PRO A CA 1
ATOM 828 C C . PRO A 1 100 ? 11.757 2.702 0.486 1.00 78.00 100 PRO A C 1
ATOM 830 O O . PRO A 1 100 ? 12.529 3.181 1.315 1.00 78.00 100 PRO A O 1
ATOM 833 N N . SER A 1 101 ? 12.206 2.021 -0.571 1.00 74.38 101 SER A N 1
ATOM 834 C CA . SER A 1 101 ? 13.629 1.752 -0.814 1.00 74.38 101 SER A CA 1
ATOM 835 C C . SER A 1 101 ? 14.438 2.965 -1.296 1.00 74.38 101 SER A C 1
ATOM 837 O O . SER A 1 101 ? 15.670 2.905 -1.317 1.00 74.38 101 SER A O 1
ATOM 839 N N . ALA A 1 102 ? 13.798 4.096 -1.619 1.00 65.31 102 ALA A N 1
ATOM 840 C CA . ALA A 1 102 ? 14.491 5.306 -2.070 1.00 65.31 102 ALA A CA 1
ATOM 841 C C . ALA A 1 102 ? 15.311 6.012 -0.966 1.00 65.31 102 ALA A C 1
ATOM 843 O O . ALA A 1 102 ? 16.076 6.926 -1.266 1.00 65.31 102 ALA A O 1
ATOM 844 N N . CYS A 1 103 ? 15.210 5.584 0.300 1.00 56.19 103 CYS A N 1
ATOM 845 C CA . CYS A 1 103 ? 15.873 6.245 1.433 1.00 56.19 103 CYS A CA 1
ATOM 846 C C . CYS A 1 103 ? 17.407 6.169 1.426 1.00 56.19 103 CYS A C 1
ATOM 848 O O . CYS A 1 103 ? 18.044 6.945 2.133 1.00 56.19 103 CYS A O 1
ATOM 850 N N . LYS A 1 104 ? 18.027 5.247 0.672 1.00 50.38 104 LYS A N 1
ATOM 851 C CA . LYS A 1 104 ? 19.495 5.115 0.606 1.00 50.38 104 LYS A CA 1
ATOM 852 C C . LYS A 1 104 ? 19.969 4.818 -0.817 1.00 50.38 104 LYS A C 1
ATOM 854 O O . LYS A 1 104 ? 20.160 3.662 -1.184 1.00 50.38 104 LYS A O 1
ATOM 859 N N . GLY A 1 105 ? 20.189 5.854 -1.631 1.00 55.03 105 GLY A N 1
ATOM 860 C CA . GLY A 1 105 ? 20.777 5.673 -2.961 1.00 55.03 105 GLY A CA 1
ATOM 861 C C . GLY A 1 105 ? 20.630 6.847 -3.930 1.00 55.03 105 GLY A C 1
ATOM 862 O O . GLY A 1 105 ? 20.318 7.968 -3.551 1.00 55.03 105 GLY A O 1
ATOM 863 N N . ARG A 1 106 ? 20.883 6.552 -5.214 1.00 53.31 106 ARG A N 1
ATOM 864 C CA . ARG A 1 106 ? 20.884 7.489 -6.358 1.00 53.31 106 ARG A CA 1
ATOM 865 C C . ARG A 1 106 ? 19.489 7.869 -6.878 1.00 53.31 106 ARG A C 1
ATOM 867 O O . ARG A 1 106 ? 19.394 8.697 -7.779 1.00 53.31 106 ARG A O 1
ATOM 874 N N . ASN A 1 107 ? 18.429 7.260 -6.351 1.00 60.97 107 ASN A N 1
ATOM 875 C CA . ASN A 1 107 ? 17.062 7.481 -6.812 1.00 60.97 107 ASN A CA 1
ATOM 876 C C . ASN A 1 107 ? 16.333 8.375 -5.815 1.00 60.97 107 ASN A C 1
ATOM 878 O O . ASN A 1 107 ? 16.188 8.012 -4.653 1.00 60.97 107 ASN A O 1
ATOM 882 N N . LEU A 1 108 ? 15.869 9.533 -6.280 1.00 62.34 108 LEU A N 1
ATOM 883 C CA . LEU A 1 108 ? 15.063 10.434 -5.463 1.00 62.34 108 LEU A CA 1
ATOM 884 C C . LEU A 1 108 ? 1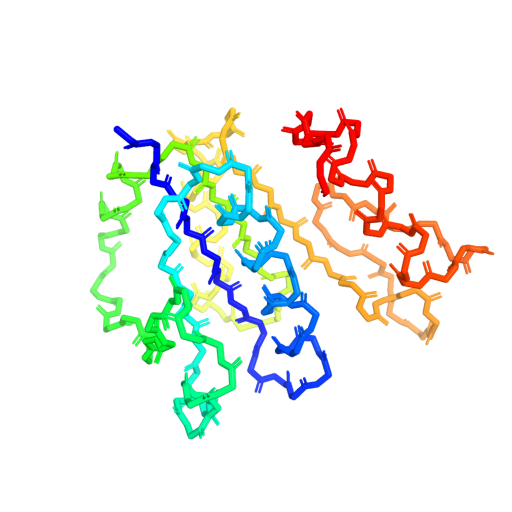3.748 9.740 -5.050 1.00 62.34 108 LEU A C 1
ATOM 886 O O . LEU A 1 108 ? 13.135 9.079 -5.899 1.00 62.34 108 LEU A O 1
ATOM 890 N N . PRO A 1 109 ? 13.288 9.907 -3.794 1.00 64.50 109 PRO A N 1
ATOM 891 C CA . PRO A 1 109 ? 11.962 9.466 -3.374 1.00 64.50 109 PRO A CA 1
ATOM 892 C C . PRO A 1 109 ? 10.877 9.997 -4.318 1.00 64.50 109 PRO A C 1
ATOM 894 O O . PRO A 1 109 ? 10.897 11.167 -4.711 1.00 64.50 109 PRO A O 1
ATOM 897 N N . LYS A 1 110 ? 9.932 9.129 -4.690 1.00 66.12 110 LYS A N 1
ATOM 898 C CA . LYS A 1 110 ? 8.774 9.450 -5.536 1.00 66.12 110 LYS A CA 1
ATOM 899 C C . LYS A 1 110 ? 7.488 9.073 -4.813 1.00 66.12 110 LYS A C 1
ATOM 901 O O . LYS A 1 110 ? 7.481 8.089 -4.079 1.00 66.12 110 LYS A O 1
ATOM 906 N N . GLY A 1 111 ? 6.419 9.809 -5.085 1.00 70.75 111 GLY A N 1
ATOM 907 C CA . GLY A 1 111 ? 5.111 9.613 -4.467 1.00 70.75 111 GLY A CA 1
ATOM 908 C C . GLY A 1 111 ? 4.722 10.735 -3.515 1.00 70.75 111 GLY A C 1
ATOM 909 O O . GLY A 1 111 ? 5.414 11.755 -3.426 1.00 70.75 111 GLY A O 1
ATOM 910 N N . ASP A 1 112 ? 3.595 10.538 -2.835 1.00 68.88 112 ASP A N 1
ATOM 911 C CA . ASP A 1 112 ? 3.025 11.518 -1.901 1.00 68.88 112 ASP A CA 1
ATOM 912 C C . ASP A 1 112 ? 3.869 11.610 -0.633 1.00 68.88 112 ASP A C 1
ATOM 914 O O . ASP A 1 112 ? 4.077 12.693 -0.086 1.00 68.88 112 ASP A O 1
ATOM 918 N N . LEU A 1 113 ? 4.434 10.475 -0.220 1.00 72.31 113 LEU A N 1
ATOM 919 C CA . LEU A 1 113 ? 5.239 10.374 0.983 1.00 72.31 113 LEU A CA 1
ATOM 920 C C . LEU A 1 113 ? 6.707 10.226 0.624 1.00 72.31 113 LEU A C 1
ATOM 922 O O . LEU A 1 113 ? 7.195 9.182 0.183 1.00 72.31 113 LEU A O 1
ATOM 926 N N . LYS A 1 114 ? 7.426 11.324 0.835 1.00 68.94 114 LYS A N 1
ATOM 927 C CA . LYS A 1 114 ? 8.876 11.378 0.699 1.00 68.94 114 LYS A CA 1
ATOM 928 C C . LYS A 1 114 ? 9.486 10.969 2.024 1.00 68.94 114 LYS A C 1
ATOM 930 O O . LYS A 1 114 ? 9.560 11.770 2.952 1.00 68.94 114 LYS A O 1
ATOM 935 N N . PHE A 1 115 ? 9.911 9.716 2.104 1.00 78.94 115 PHE A N 1
ATOM 936 C CA . PHE A 1 115 ? 10.621 9.230 3.275 1.00 78.94 115 PHE A CA 1
ATOM 937 C C . PHE A 1 115 ? 11.899 10.048 3.498 1.00 78.94 115 PHE A C 1
ATOM 939 O O . PHE A 1 115 ? 12.621 10.390 2.558 1.00 78.94 115 PHE A O 1
ATOM 946 N N . ASN A 1 116 ? 12.158 10.372 4.760 1.00 80.81 116 ASN A N 1
ATOM 947 C CA . ASN A 1 116 ? 13.340 11.090 5.196 1.00 80.81 116 ASN A CA 1
ATOM 948 C C . ASN A 1 116 ? 14.565 10.169 5.082 1.00 80.81 116 ASN A C 1
ATOM 950 O O . ASN A 1 116 ? 14.601 9.104 5.704 1.00 80.81 116 ASN A O 1
ATOM 954 N N . SER A 1 117 ? 15.567 10.585 4.301 1.00 80.00 117 SER A N 1
ATOM 955 C CA . SER A 1 117 ? 16.808 9.832 4.068 1.00 80.00 117 SER A CA 1
ATOM 956 C C . SER A 1 117 ? 17.683 9.686 5.312 1.00 80.00 117 SER A C 1
ATOM 958 O O . SER A 1 117 ? 18.483 8.754 5.387 1.00 80.00 117 SER A O 1
ATOM 960 N N . GLU A 1 118 ? 17.519 10.575 6.293 1.00 83.62 118 GLU A N 1
ATOM 961 C CA . GLU A 1 118 ? 18.232 10.515 7.573 1.00 83.62 118 GLU A CA 1
ATOM 962 C C . GLU A 1 118 ? 17.639 9.464 8.521 1.00 83.62 118 GLU A C 1
ATOM 964 O O . GLU A 1 118 ? 18.272 9.084 9.504 1.00 83.62 118 GLU A O 1
ATOM 969 N N . LEU A 1 119 ? 16.433 8.972 8.224 1.00 84.94 119 LEU A N 1
ATOM 970 C CA . LEU A 1 119 ? 15.749 7.953 9.007 1.00 84.94 119 LEU A CA 1
ATOM 971 C C . LEU A 1 119 ? 15.874 6.576 8.352 1.00 84.94 119 LEU A C 1
ATOM 973 O O . LEU A 1 119 ? 15.984 6.412 7.134 1.00 84.94 119 LEU A O 1
ATOM 977 N N . THR A 1 120 ? 15.805 5.536 9.173 1.00 86.31 120 THR A N 1
ATOM 978 C CA . THR A 1 120 ? 15.662 4.165 8.687 1.00 86.31 120 THR A CA 1
ATOM 979 C C . THR A 1 120 ? 14.304 3.973 8.002 1.00 86.31 120 THR A C 1
ATOM 981 O O . THR A 1 120 ? 13.339 4.697 8.247 1.00 86.31 120 THR A O 1
ATOM 984 N N . VAL A 1 121 ? 14.189 2.947 7.153 1.00 85.38 121 VAL A N 1
ATOM 985 C CA . VAL A 1 121 ? 12.896 2.559 6.556 1.00 85.38 121 VAL A CA 1
ATOM 986 C C . VAL A 1 121 ? 11.862 2.254 7.647 1.00 85.38 121 VAL A C 1
ATOM 988 O O . VAL A 1 121 ? 10.710 2.649 7.522 1.00 85.38 121 VAL A O 1
ATOM 991 N N . LYS A 1 122 ? 12.284 1.614 8.747 1.00 88.25 122 LYS A N 1
ATOM 992 C CA . LYS A 1 122 ? 11.422 1.329 9.902 1.00 88.25 122 LYS A CA 1
ATOM 993 C C . LYS A 1 122 ? 10.833 2.609 10.499 1.00 88.25 122 LYS A C 1
ATOM 995 O O . LYS A 1 122 ? 9.633 2.659 10.731 1.00 88.25 122 LYS A O 1
ATOM 1000 N N . GLU A 1 123 ? 11.666 3.611 10.769 1.00 89.62 123 GLU A N 1
ATOM 1001 C CA . GLU A 1 123 ? 11.220 4.877 11.367 1.00 89.62 123 GLU A CA 1
ATOM 1002 C C . GLU A 1 123 ? 10.287 5.640 10.428 1.00 89.62 123 GLU A C 1
ATOM 1004 O O . GLU A 1 123 ? 9.241 6.107 10.862 1.00 89.62 123 GLU A O 1
ATOM 1009 N N . ASN A 1 124 ? 10.611 5.692 9.133 1.00 88.88 124 ASN A N 1
ATOM 1010 C CA . ASN A 1 124 ? 9.728 6.295 8.136 1.00 88.88 124 ASN A CA 1
ATOM 1011 C C . ASN A 1 124 ? 8.357 5.606 8.073 1.00 88.88 124 ASN A C 1
ATOM 1013 O O . ASN A 1 124 ? 7.336 6.283 8.012 1.00 88.88 124 ASN A O 1
ATOM 1017 N N . LEU A 1 125 ? 8.322 4.271 8.117 1.00 89.19 125 LEU A N 1
ATOM 1018 C CA . LEU A 1 125 ? 7.068 3.515 8.128 1.00 89.19 125 LEU A CA 1
ATOM 1019 C C . LEU A 1 125 ? 6.266 3.742 9.409 1.00 89.19 125 LEU A C 1
ATOM 1021 O O . LEU A 1 125 ? 5.050 3.852 9.328 1.00 89.19 125 LEU A O 1
ATOM 1025 N N . ALA A 1 126 ? 6.923 3.822 10.570 1.00 90.12 126 ALA A N 1
ATOM 1026 C CA . ALA A 1 126 ? 6.246 4.122 11.829 1.00 90.12 126 ALA A CA 1
ATOM 1027 C C . ALA A 1 126 ? 5.584 5.507 11.776 1.00 90.12 126 ALA A C 1
ATOM 1029 O O . ALA A 1 126 ? 4.391 5.616 12.031 1.00 90.12 126 ALA A O 1
ATOM 1030 N N . ILE A 1 127 ? 6.327 6.526 11.329 1.00 90.19 127 ILE A N 1
ATOM 1031 C CA . ILE A 1 127 ? 5.810 7.889 11.135 1.00 90.19 127 ILE A CA 1
ATOM 1032 C C . ILE A 1 127 ? 4.617 7.887 10.178 1.00 90.19 127 ILE A C 1
ATOM 1034 O O . ILE A 1 127 ? 3.597 8.491 10.488 1.00 90.19 127 ILE A O 1
ATOM 1038 N N . PHE A 1 128 ? 4.725 7.192 9.043 1.00 90.25 128 PHE A N 1
ATOM 1039 C CA . PHE A 1 128 ? 3.634 7.083 8.077 1.00 90.25 128 PHE A CA 1
ATOM 1040 C C . PHE A 1 128 ? 2.383 6.429 8.685 1.00 90.25 128 PHE A C 1
ATOM 1042 O O . PHE A 1 128 ? 1.277 6.961 8.586 1.00 90.25 128 PHE A O 1
ATOM 1049 N N . CYS A 1 129 ? 2.546 5.281 9.346 1.00 90.69 129 CYS A N 1
ATOM 1050 C CA . CYS A 1 129 ? 1.428 4.575 9.963 1.00 90.69 129 CYS A CA 1
ATOM 1051 C C . CYS A 1 129 ? 0.758 5.408 11.067 1.00 90.69 129 CYS A C 1
ATOM 1053 O O . CYS A 1 129 ? -0.469 5.448 11.134 1.00 90.69 129 CYS A O 1
ATOM 1055 N N . GLU A 1 130 ? 1.539 6.083 11.910 1.00 90.81 130 GLU A N 1
ATOM 1056 C CA . GLU A 1 130 ? 1.027 6.871 13.034 1.00 90.81 130 GLU A CA 1
ATOM 1057 C C . GLU A 1 130 ? 0.384 8.183 12.572 1.00 90.81 130 GLU A C 1
ATOM 1059 O O . GLU A 1 130 ? -0.741 8.488 12.965 1.00 90.81 130 GLU A O 1
ATOM 1064 N N . ASN A 1 131 ? 1.065 8.949 11.719 1.00 90.12 131 ASN A N 1
ATOM 1065 C CA . ASN A 1 131 ? 0.670 10.325 11.416 1.00 90.12 131 ASN A CA 1
ATOM 1066 C C . ASN A 1 131 ? -0.267 10.428 10.214 1.00 90.12 131 ASN A C 1
ATOM 1068 O O . ASN A 1 131 ? -1.210 11.216 10.243 1.00 90.12 131 ASN A O 1
ATOM 1072 N N . ASP A 1 132 ? -0.011 9.659 9.154 1.00 87.88 132 ASP A N 1
ATOM 1073 C CA . ASP A 1 132 ? -0.795 9.755 7.921 1.00 87.88 132 ASP A CA 1
ATOM 1074 C C . ASP A 1 132 ? -1.990 8.799 7.948 1.00 87.88 132 ASP A C 1
ATOM 1076 O O . ASP A 1 132 ? -3.088 9.162 7.527 1.00 87.88 132 ASP A O 1
ATOM 1080 N N . LEU A 1 133 ? -1.802 7.586 8.482 1.00 89.06 133 LEU A N 1
ATOM 1081 C CA . LEU A 1 133 ? -2.856 6.569 8.543 1.00 89.06 133 LEU A CA 1
ATOM 1082 C C . LEU A 1 133 ? -3.613 6.522 9.881 1.00 89.06 133 LEU A C 1
ATOM 1084 O O . LEU A 1 133 ? -4.663 5.878 9.950 1.00 89.06 133 LEU A O 1
ATOM 1088 N N . ASN A 1 134 ? -3.134 7.217 10.922 1.00 88.12 134 ASN A N 1
ATOM 1089 C CA . ASN A 1 134 ? -3.712 7.219 12.275 1.00 88.12 134 ASN A CA 1
ATOM 1090 C C . ASN A 1 134 ? -3.859 5.806 12.882 1.00 88.12 134 ASN A C 1
ATOM 1092 O O . ASN A 1 134 ? -4.866 5.486 13.520 1.00 88.12 134 ASN A O 1
ATOM 1096 N N . LEU A 1 135 ? -2.870 4.940 12.651 1.00 87.88 135 LEU A N 1
ATOM 1097 C CA . LEU A 1 135 ? -2.813 3.575 13.179 1.00 87.88 135 LEU A CA 1
ATOM 1098 C C . LEU A 1 135 ? -2.076 3.571 14.525 1.00 87.88 135 LEU A C 1
ATOM 1100 O O . LEU A 1 135 ? -1.067 4.250 14.680 1.00 87.88 135 LEU A O 1
ATOM 1104 N N . THR A 1 136 ? -2.574 2.812 15.506 1.00 78.81 136 THR A N 1
ATOM 1105 C CA . THR A 1 136 ? -2.086 2.869 16.902 1.00 78.81 136 THR A CA 1
ATOM 1106 C C . THR A 1 136 ? -1.484 1.561 17.425 1.00 78.81 136 THR A C 1
ATOM 1108 O O . THR A 1 136 ? -1.030 1.519 18.568 1.00 78.81 136 THR A O 1
ATOM 1111 N N . ASN A 1 137 ? -1.478 0.498 16.610 1.00 63.09 137 ASN A N 1
ATOM 1112 C CA . ASN A 1 137 ? -0.946 -0.836 16.948 1.00 63.09 137 ASN A CA 1
ATOM 1113 C C . ASN A 1 137 ? 0.307 -1.206 16.161 1.00 63.09 137 ASN A C 1
ATOM 1115 O O . ASN A 1 137 ? 0.416 -0.748 15.003 1.00 63.09 137 ASN A O 1
#

Radius of gyration: 13.97 Å; chains: 1; bounding box: 36×31×35 Å

Secondary structure (DSSP, 8-state):
--EEEEE--SSHHHHHHHHHHHHHHHHTT-EEEEE-TT-GGGTTT-TTS-EEPPP---S-GGGGGG-SEEEEE--S-HHHHHHHHHHHHH-GGGEEEE-GGGGSSSSPP-SSB---TTS-HHHHHHHIIIIIS----

Sequence (137 a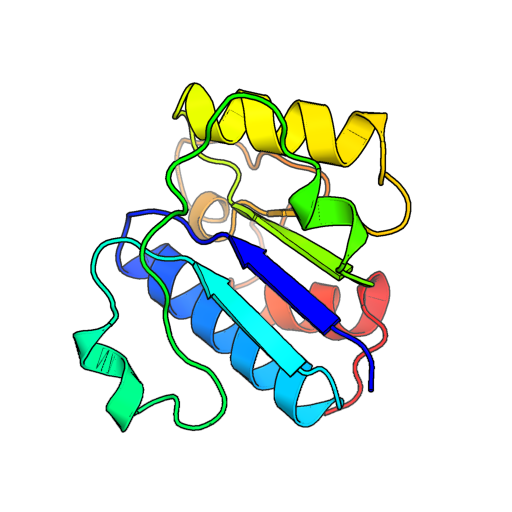a):
MKKALVYSSKGLGDGLIFLVISNNLNKNGYKVDTFHPFLSELDSWFKYTEIKPYPEIESNFEFLNEYDLIIINSDYNELNKLLVNHAKNNHLEKTYELHPSACKGRNLPKGDLKFNSELTVKENLAIFCENDLNLTN